Protein AF-A0A534VPJ6-F1 (afdb_monomer)

Secondary structure (DSSP, 8-state):
-HHHHHHHHHHHHHH--PPPPPPPBPB-SSSS--B-B-TTSPBSBS---HHHHS-SEEEES---SSTTGGGS-EEEEPPHHHHHHH-SSHHHHHHHHHHHHHHHHHTTSS-HHHHHHHHHHHHHS-TT-

Nearest PDB structures (foldseek):
  2olu-assembly1_A  TM=7.672E-01  e=5.808E+00  Staphylococcus aureus
  3udf-assembly1_A  TM=7.207E-01  e=8.367E+00  Acinetobacter baumannii
  6eri-assembly1_Az  TM=2.631E-01  e=4.839E+00  Spinacia oleracea

Mean predicted aligned error: 3.48 Å

Solvent-accessible surface area (backbone atoms only — not comparable to full-atom values): 7311 Å² total; per-residue (Å²): 84,68,67,24,52,51,54,33,48,54,47,20,76,77,66,72,53,74,61,76,84,64,55,63,64,40,59,46,91,56,87,79,73,42,76,38,53,47,101,65,55,33,67,36,56,34,82,64,46,34,62,70,74,52,54,68,43,24,52,43,72,62,56,77,79,57,78,75,48,41,76,64,35,39,78,47,71,57,54,70,68,57,45,40,72,76,18,84,28,34,68,56,39,36,54,51,36,48,52,37,38,54,49,28,38,75,62,56,49,30,42,72,70,58,42,52,53,55,49,51,50,52,68,69,51,74,62,36,108

pLDDT: mean 95.03, std 4.09, range [83.69, 98.75]

Radius of gyration: 16.6 Å; Cα contacts (8 Å, |Δi|>4): 170; chains: 1; bounding box: 40×40×44 Å

Structure (mmCIF, N/CA/C/O backbone):
data_AF-A0A534VPJ6-F1
#
_entry.id   AF-A0A534VPJ6-F1
#
loop_
_atom_site.group_PDB
_atom_site.id
_atom_site.type_symbol
_atom_site.label_atom_id
_atom_site.label_alt_id
_atom_site.label_comp_id
_atom_site.label_asym_id
_atom_site.label_entity_id
_atom_site.label_seq_id
_atom_site.pdbx_PDB_ins_code
_atom_site.Cartn_x
_atom_site.Cartn_y
_atom_site.Cartn_z
_atom_site.occupancy
_atom_site.B_iso_or_equiv
_atom_site.auth_seq_id
_atom_site.auth_comp_id
_atom_site.auth_asym_id
_atom_site.auth_atom_id
_atom_site.pdbx_PDB_model_num
ATOM 1 N N . MET A 1 1 ? -7.788 2.178 3.283 1.00 89.25 1 MET A N 1
ATOM 2 C CA . MET A 1 1 ? -6.960 2.561 4.451 1.00 89.25 1 MET A CA 1
ATOM 3 C C . MET A 1 1 ? -7.627 3.662 5.263 1.00 89.25 1 MET A C 1
ATOM 5 O O . MET A 1 1 ? -7.923 3.421 6.422 1.00 89.25 1 MET A O 1
ATOM 9 N N . LEU A 1 2 ? -7.946 4.821 4.670 1.00 94.31 2 LEU A N 1
ATOM 10 C CA . LEU A 1 2 ? -8.603 5.928 5.383 1.00 94.31 2 LEU A CA 1
ATOM 11 C C . LEU A 1 2 ? -9.944 5.531 6.035 1.00 94.31 2 LEU A C 1
ATOM 13 O O . LEU A 1 2 ? -10.146 5.799 7.213 1.00 94.31 2 LEU A O 1
ATOM 17 N N . ASN A 1 3 ? -10.802 4.789 5.323 1.00 97.00 3 ASN A N 1
ATOM 18 C CA . ASN A 1 3 ? -12.055 4.263 5.886 1.00 97.00 3 ASN A CA 1
ATOM 19 C C . ASN A 1 3 ? -11.827 3.413 7.148 1.00 97.00 3 ASN A C 1
ATOM 21 O O . ASN A 1 3 ? -12.563 3.540 8.121 1.00 97.00 3 ASN A O 1
ATOM 25 N N . ALA A 1 4 ? -10.785 2.572 7.158 1.00 97.06 4 ALA A N 1
ATOM 26 C CA . ALA A 1 4 ? -10.434 1.767 8.327 1.00 97.06 4 ALA A CA 1
ATOM 27 C C . ALA A 1 4 ? -9.952 2.637 9.495 1.00 97.06 4 ALA A C 1
ATOM 29 O O . ALA A 1 4 ? -10.309 2.364 10.637 1.00 97.06 4 ALA A O 1
ATOM 30 N N . ALA A 1 5 ? -9.193 3.702 9.215 1.00 96.31 5 ALA A N 1
ATOM 31 C CA . ALA A 1 5 ? -8.757 4.654 10.231 1.00 96.31 5 ALA A CA 1
ATOM 32 C C . ALA A 1 5 ? -9.948 5.391 10.864 1.00 96.31 5 ALA A C 1
ATOM 34 O O . ALA A 1 5 ? -10.036 5.447 12.087 1.00 96.31 5 ALA A O 1
ATOM 35 N N . PHE A 1 6 ? -10.898 5.878 10.058 1.00 97.81 6 PHE A N 1
ATOM 36 C CA . PHE A 1 6 ? -12.113 6.516 10.573 1.00 97.81 6 PHE A CA 1
ATOM 37 C C . PHE A 1 6 ? -12.990 5.550 11.369 1.00 97.81 6 PHE A C 1
ATOM 39 O O . PHE A 1 6 ? -13.421 5.890 12.467 1.00 97.81 6 PHE A O 1
ATOM 46 N N . ALA A 1 7 ? -13.196 4.327 10.875 1.00 97.75 7 ALA A N 1
ATOM 47 C CA . ALA A 1 7 ? -13.941 3.307 11.610 1.00 97.75 7 ALA A CA 1
ATOM 48 C C . ALA A 1 7 ? -13.274 2.962 12.954 1.00 97.75 7 ALA A C 1
ATOM 50 O O . ALA A 1 7 ? -13.950 2.761 13.963 1.00 97.75 7 ALA A O 1
ATOM 51 N N . ALA A 1 8 ? -11.940 2.908 12.987 1.00 97.00 8 ALA A N 1
ATOM 52 C CA . ALA A 1 8 ? -11.201 2.643 14.212 1.00 97.00 8 ALA A CA 1
ATOM 53 C C . ALA A 1 8 ? -11.239 3.834 15.185 1.00 97.00 8 ALA A C 1
ATOM 55 O O . ALA A 1 8 ? -11.341 3.614 16.391 1.00 97.00 8 ALA A O 1
ATOM 56 N N . LEU A 1 9 ? -11.210 5.070 14.675 1.00 97.75 9 LEU A N 1
ATOM 57 C CA . LEU A 1 9 ? -11.373 6.289 15.468 1.00 97.75 9 LEU A CA 1
ATOM 58 C C . LEU A 1 9 ? -12.769 6.371 16.099 1.00 97.75 9 LEU A C 1
ATOM 60 O O . LEU A 1 9 ? -12.861 6.578 17.305 1.00 97.75 9 LEU A O 1
ATOM 64 N N . ASP A 1 10 ? -13.837 6.147 15.325 1.00 98.25 10 ASP A N 1
ATOM 65 C CA . ASP A 1 10 ? -15.217 6.127 15.839 1.00 98.25 10 ASP A CA 1
ATOM 66 C C . ASP A 1 10 ? -15.379 5.072 16.944 1.00 98.25 10 ASP A C 1
ATOM 68 O O . ASP A 1 10 ? -15.835 5.372 18.050 1.00 98.25 10 ASP A O 1
ATOM 72 N N . ARG A 1 11 ? -14.894 3.847 16.701 1.00 97.94 11 ARG A N 1
ATOM 73 C CA . ARG A 1 11 ? -14.896 2.787 17.715 1.00 97.94 11 ARG A CA 1
ATOM 74 C C . ARG A 1 11 ? -14.116 3.190 18.963 1.00 97.94 11 ARG A C 1
ATOM 76 O O . ARG A 1 11 ? -14.559 2.884 20.072 1.00 97.94 11 ARG A O 1
ATOM 83 N N . TRP A 1 12 ? -12.954 3.819 18.804 1.00 98.25 12 TRP A N 1
ATOM 84 C CA . TRP A 1 12 ? -12.138 4.241 19.936 1.00 98.25 12 TRP A CA 1
ATOM 85 C C . TRP A 1 12 ? -12.859 5.302 20.769 1.00 98.25 12 TRP A C 1
ATOM 87 O O . TRP A 1 12 ? -12.975 5.123 21.979 1.00 98.25 12 TRP A O 1
ATOM 97 N N . ALA A 1 13 ? -13.431 6.321 20.129 1.00 98.44 13 ALA A N 1
ATOM 98 C CA . ALA A 1 13 ? -14.188 7.374 20.799 1.00 98.44 13 ALA A CA 1
ATOM 99 C C . ALA A 1 13 ? -15.396 6.828 21.581 1.00 98.44 13 ALA A C 1
ATOM 101 O O . ALA A 1 13 ? -15.657 7.266 22.696 1.00 98.44 13 ALA A O 1
ATOM 102 N N . ARG A 1 14 ? -16.109 5.836 21.031 1.00 98.56 14 ARG A N 1
ATOM 103 C CA . ARG A 1 14 ? -17.303 5.253 21.672 1.00 98.56 14 ARG A CA 1
ATOM 104 C C . ARG A 1 14 ? -17.000 4.250 22.777 1.00 98.56 14 ARG A C 1
ATOM 106 O O . ARG A 1 14 ? -17.802 4.088 23.687 1.00 98.56 14 ARG A O 1
ATOM 113 N N . THR A 1 15 ? -15.908 3.498 22.647 1.00 98.38 15 THR A N 1
ATOM 114 C CA . THR A 1 15 ? -15.680 2.296 23.474 1.00 98.38 15 THR A CA 1
ATOM 115 C C . THR A 1 15 ? -14.396 2.336 24.292 1.00 98.38 15 THR A C 1
ATOM 117 O O . THR A 1 15 ? -14.127 1.397 25.035 1.00 98.38 15 THR A O 1
ATOM 120 N N . GLY A 1 16 ? -13.549 3.349 24.105 1.00 97.81 16 GLY A N 1
ATOM 121 C CA . GLY A 1 16 ? -12.221 3.430 24.717 1.00 97.81 16 GLY A CA 1
ATOM 122 C C . GLY A 1 16 ? -11.207 2.413 24.176 1.00 97.81 16 GLY A C 1
ATOM 123 O O . GLY A 1 16 ? -10.036 2.468 24.541 1.00 97.81 16 GLY A O 1
ATOM 124 N N . LYS A 1 17 ? -11.598 1.505 23.267 1.00 96.81 17 LYS A N 1
ATOM 125 C CA . LYS A 1 17 ? -10.705 0.472 22.720 1.00 96.81 17 LYS A CA 1
ATOM 126 C C . LYS A 1 17 ? -9.837 1.047 21.588 1.00 96.81 17 LYS A C 1
ATOM 128 O O . LYS A 1 17 ? -10.386 1.326 20.518 1.00 96.81 17 LYS A O 1
ATOM 133 N N . PRO A 1 18 ? -8.508 1.168 21.767 1.00 95.44 18 PRO A N 1
ATOM 134 C CA . PRO A 1 18 ? -7.638 1.833 20.801 1.00 95.44 18 PRO A CA 1
ATOM 135 C C . PRO A 1 18 ? -7.538 1.072 19.466 1.00 95.44 18 PRO A C 1
ATOM 137 O O . PRO A 1 18 ? -7.793 -0.140 19.419 1.00 95.44 18 PRO A O 1
ATOM 140 N N . PRO A 1 19 ? -7.160 1.766 18.375 1.00 95.06 19 PRO A N 1
ATOM 141 C CA . PRO A 1 19 ? -6.921 1.145 17.077 1.00 95.06 19 PRO A CA 1
ATOM 142 C C . PRO A 1 19 ? -5.672 0.239 17.086 1.00 95.06 19 PRO A C 1
ATOM 144 O O . PRO A 1 19 ? -4.797 0.391 17.947 1.00 95.06 19 PRO A O 1
ATOM 147 N N . PRO A 1 20 ? -5.536 -0.674 16.104 1.00 93.56 20 PRO A N 1
ATOM 148 C CA . PRO A 1 20 ? -4.299 -1.419 15.883 1.00 93.56 20 PRO A CA 1
ATOM 149 C C . PRO A 1 20 ? -3.093 -0.489 15.692 1.00 93.56 20 PRO A C 1
ATOM 151 O O . PRO A 1 20 ? -3.185 0.543 15.025 1.00 93.56 20 PRO A O 1
ATOM 154 N N . ARG A 1 21 ? -1.938 -0.875 16.245 1.00 93.69 21 ARG A N 1
ATOM 155 C CA . ARG A 1 21 ? -0.677 -0.139 16.075 1.00 93.69 21 ARG A CA 1
ATOM 156 C C . ARG A 1 21 ? 0.070 -0.649 14.848 1.00 93.69 21 ARG A C 1
ATOM 158 O O . ARG A 1 21 ? 0.308 -1.847 14.722 1.00 93.69 21 ARG A O 1
ATOM 165 N N . ALA A 1 22 ? 0.471 0.263 13.968 1.00 91.56 22 ALA A N 1
ATOM 166 C CA . ALA A 1 22 ? 1.363 -0.048 12.857 1.00 91.56 22 ALA A CA 1
ATOM 167 C C . ALA A 1 22 ? 2.834 0.127 13.275 1.00 91.56 22 ALA A C 1
ATOM 169 O O . ALA A 1 22 ? 3.134 1.020 14.077 1.00 91.56 22 ALA A O 1
ATOM 170 N N . PRO A 1 23 ? 3.771 -0.659 12.714 1.00 92.88 23 PRO A N 1
ATOM 171 C CA . PRO A 1 23 ? 5.190 -0.335 12.787 1.00 92.88 23 PRO A CA 1
ATOM 172 C C . PRO A 1 23 ? 5.453 1.070 12.231 1.00 92.88 23 PRO A C 1
ATOM 174 O O . PRO A 1 23 ? 4.781 1.513 11.300 1.00 92.88 23 PRO A O 1
ATOM 177 N N . ARG A 1 24 ? 6.459 1.770 12.762 1.00 94.88 24 ARG A N 1
ATOM 178 C CA . ARG A 1 24 ? 6.902 3.047 12.179 1.00 94.88 24 ARG A CA 1
ATOM 179 C C . ARG A 1 24 ? 7.577 2.813 10.825 1.00 94.88 24 ARG A C 1
ATOM 181 O O . ARG A 1 24 ? 8.042 1.707 10.540 1.00 94.88 24 ARG A O 1
ATOM 188 N N . LEU A 1 25 ? 7.628 3.855 9.997 1.00 94.81 25 LEU A N 1
ATOM 189 C CA . LEU A 1 25 ? 8.515 3.867 8.834 1.00 94.81 25 LEU A CA 1
ATOM 190 C C . LEU A 1 25 ? 9.964 3.757 9.313 1.00 94.81 25 LEU A C 1
ATOM 192 O O . LEU A 1 25 ? 10.331 4.364 10.322 1.00 94.81 25 LEU A O 1
ATOM 196 N N . ARG A 1 26 ? 10.775 2.973 8.603 1.00 95.31 26 ARG A N 1
ATOM 197 C CA . ARG A 1 26 ? 12.214 2.906 8.865 1.00 95.31 26 ARG A CA 1
ATOM 198 C C . ARG A 1 26 ? 12.882 4.160 8.316 1.00 95.31 26 ARG A C 1
ATOM 200 O O . ARG A 1 26 ? 12.581 4.589 7.204 1.00 95.31 26 ARG A O 1
ATOM 207 N N . VAL A 1 27 ? 13.778 4.729 9.109 1.00 94.50 27 VAL A N 1
ATOM 208 C CA . VAL A 1 27 ? 14.510 5.953 8.787 1.00 94.50 27 VAL A CA 1
ATOM 209 C C . VAL A 1 27 ? 15.990 5.667 8.992 1.00 94.50 27 VAL A C 1
ATOM 211 O O . VAL A 1 27 ? 16.349 5.039 9.991 1.00 94.50 27 VAL A O 1
ATOM 214 N N . ALA A 1 28 ? 16.828 6.101 8.050 1.00 91.50 28 ALA A N 1
ATOM 215 C CA . ALA A 1 28 ? 18.276 6.022 8.187 1.00 91.50 28 ALA A CA 1
ATOM 216 C C . ALA A 1 28 ? 18.735 6.754 9.461 1.00 91.50 28 ALA A C 1
ATOM 218 O O . ALA A 1 28 ? 18.162 7.779 9.846 1.00 91.50 28 ALA A O 1
ATOM 219 N N . ALA A 1 29 ? 19.735 6.191 10.141 1.00 85.94 29 ALA A N 1
ATOM 220 C CA . ALA A 1 29 ? 20.233 6.744 11.397 1.00 85.94 29 ALA A CA 1
ATOM 221 C C . ALA A 1 29 ? 20.963 8.078 11.178 1.00 85.94 29 ALA A C 1
ATOM 223 O O . ALA A 1 29 ? 20.794 9.002 11.979 1.00 85.94 29 ALA A O 1
ATOM 224 N N . ASP A 1 30 ? 21.702 8.179 10.073 1.00 86.81 30 ASP A N 1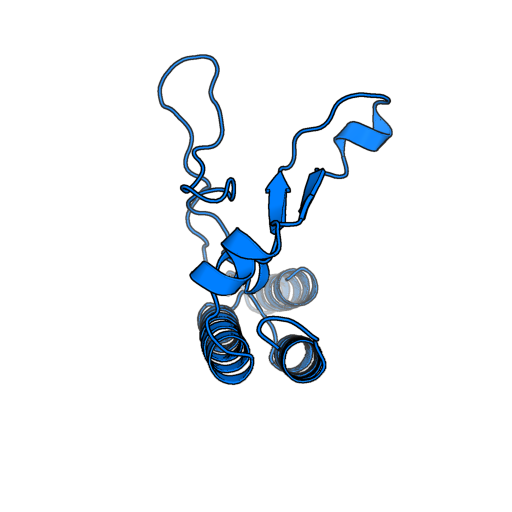
ATOM 225 C CA . ASP A 1 30 ? 22.587 9.301 9.785 1.00 86.81 30 ASP A CA 1
ATOM 226 C C . ASP A 1 30 ? 21.857 10.486 9.129 1.00 86.81 30 ASP A C 1
ATOM 228 O O . ASP A 1 30 ? 20.892 10.297 8.379 1.00 86.81 30 ASP A O 1
ATOM 232 N N . PRO A 1 31 ? 22.296 11.729 9.391 1.00 86.81 31 PRO A N 1
ATOM 233 C CA . PRO A 1 31 ? 21.829 12.901 8.661 1.00 86.81 31 PRO A CA 1
ATOM 234 C C . PRO A 1 31 ? 22.279 12.899 7.180 1.00 86.81 31 PRO A C 1
ATOM 236 O O . PRO A 1 31 ? 23.431 12.573 6.905 1.00 86.81 31 PRO A O 1
ATOM 239 N N . PRO A 1 32 ? 21.427 13.342 6.231 1.00 86.19 32 PRO A N 1
ATOM 240 C CA . PRO A 1 32 ? 20.022 13.679 6.426 1.00 86.19 32 PRO A CA 1
ATOM 241 C C . PRO A 1 32 ? 19.174 12.415 6.637 1.00 86.19 32 PRO A C 1
ATOM 243 O O . PRO A 1 32 ? 19.279 11.436 5.900 1.00 86.19 32 PRO A O 1
ATOM 246 N N . ARG A 1 33 ? 18.276 12.465 7.629 1.00 88.62 33 ARG A N 1
ATOM 247 C CA . ARG A 1 33 ? 17.362 11.359 7.939 1.00 88.62 33 ARG A CA 1
ATOM 248 C C . ARG A 1 33 ? 16.417 11.122 6.760 1.00 88.62 33 ARG A C 1
ATOM 250 O O . ARG A 1 33 ? 15.518 11.923 6.517 1.00 88.62 33 ARG A O 1
ATOM 257 N N . THR A 1 34 ? 16.596 10.008 6.062 1.00 91.31 34 THR A N 1
ATOM 258 C CA . THR A 1 34 ? 15.787 9.616 4.898 1.00 91.31 34 THR A CA 1
ATOM 259 C C . THR A 1 34 ? 14.993 8.343 5.178 1.00 91.31 34 THR A C 1
ATOM 261 O O . THR A 1 34 ? 15.389 7.507 5.993 1.00 91.31 34 THR A O 1
ATOM 264 N N . ILE A 1 35 ? 13.841 8.187 4.519 1.00 93.69 35 ILE A N 1
ATOM 265 C CA . ILE A 1 35 ? 13.035 6.964 4.617 1.00 93.69 35 ILE A CA 1
ATOM 266 C C . ILE A 1 35 ? 13.797 5.820 3.944 1.00 93.69 35 ILE A C 1
ATOM 268 O O . ILE A 1 35 ? 14.145 5.905 2.768 1.00 93.69 35 ILE A O 1
ATOM 272 N N . THR A 1 36 ? 14.007 4.720 4.665 1.00 95.31 36 THR A N 1
ATOM 273 C CA . THR A 1 36 ? 14.613 3.517 4.087 1.00 95.31 36 THR A CA 1
ATOM 274 C C . THR A 1 36 ? 13.613 2.815 3.171 1.00 95.31 36 THR A C 1
ATOM 276 O O . THR A 1 36 ? 12.458 2.584 3.551 1.00 95.31 36 THR A O 1
ATOM 279 N N . ARG A 1 37 ? 14.061 2.442 1.971 1.00 95.44 3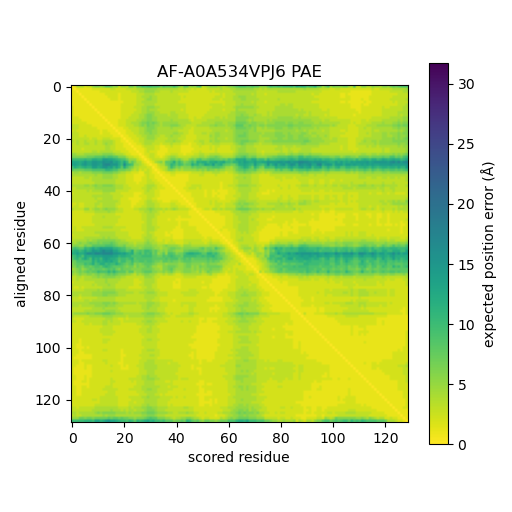7 ARG A N 1
ATOM 280 C CA . ARG A 1 37 ? 13.236 1.836 0.919 1.00 95.44 37 ARG A CA 1
ATOM 281 C C . ARG A 1 37 ? 13.694 0.413 0.606 1.00 95.44 37 ARG A C 1
ATOM 283 O O . ARG A 1 37 ? 14.847 0.059 0.837 1.00 95.44 37 ARG A O 1
ATOM 290 N N . ASP A 1 38 ? 12.771 -0.407 0.121 1.00 95.31 38 ASP A N 1
ATOM 291 C CA . ASP A 1 38 ? 13.080 -1.712 -0.454 1.00 95.31 38 ASP A CA 1
ATOM 292 C C . ASP A 1 38 ? 13.717 -1.573 -1.848 1.00 95.31 38 ASP A C 1
ATOM 294 O O . ASP A 1 38 ? 13.802 -0.482 -2.417 1.00 95.31 38 ASP A O 1
ATOM 298 N N . ALA A 1 39 ? 14.139 -2.701 -2.426 1.00 95.50 39 ALA A N 1
ATOM 299 C CA . ALA A 1 39 ? 14.745 -2.759 -3.759 1.00 95.50 39 ALA A CA 1
ATOM 300 C C . ALA A 1 39 ? 13.819 -2.267 -4.893 1.00 95.50 39 ALA A C 1
ATOM 302 O O . ALA A 1 39 ? 14.244 -2.173 -6.041 1.00 95.50 39 ALA A O 1
ATOM 303 N N . ARG A 1 40 ? 12.543 -1.992 -4.598 1.00 95.38 40 ARG A N 1
ATOM 304 C CA . ARG A 1 40 ? 11.529 -1.506 -5.539 1.00 95.38 40 ARG A CA 1
ATOM 305 C C . ARG A 1 40 ? 11.111 -0.064 -5.245 1.00 95.38 40 ARG A C 1
ATOM 307 O O . ARG A 1 40 ? 10.124 0.408 -5.800 1.00 95.38 40 ARG A O 1
ATOM 314 N N . GLY A 1 41 ? 11.856 0.637 -4.388 1.00 95.56 41 GLY A N 1
ATOM 315 C CA . GLY A 1 41 ? 11.663 2.055 -4.087 1.00 95.56 41 GLY A CA 1
ATOM 316 C C . GLY A 1 41 ? 10.524 2.348 -3.108 1.00 95.56 41 GLY A C 1
ATOM 317 O O . GLY A 1 41 ? 10.248 3.516 -2.826 1.00 95.56 41 GLY A O 1
ATOM 318 N N . ASN A 1 42 ? 9.878 1.325 -2.545 1.00 97.12 42 ASN A N 1
ATOM 319 C CA . ASN A 1 42 ? 8.789 1.501 -1.591 1.00 97.12 42 ASN A CA 1
ATOM 320 C C . ASN A 1 42 ? 9.310 1.515 -0.152 1.00 97.12 42 ASN A C 1
ATOM 322 O O . ASN A 1 42 ? 10.260 0.819 0.194 1.00 97.12 42 ASN A O 1
ATOM 326 N N . ALA A 1 43 ? 8.694 2.325 0.707 1.00 95.38 43 ALA A N 1
ATOM 327 C CA . ALA A 1 43 ? 9.149 2.483 2.084 1.00 95.38 43 ALA A CA 1
ATOM 328 C C . ALA A 1 43 ? 9.052 1.175 2.898 1.00 95.38 43 ALA A C 1
ATOM 330 O O . ALA A 1 43 ? 8.094 0.400 2.776 1.00 95.38 43 ALA A O 1
ATOM 331 N N . LEU A 1 44 ? 10.036 0.962 3.776 1.00 95.12 44 LEU A N 1
ATOM 332 C CA . LEU A 1 44 ? 10.036 -0.123 4.754 1.00 95.12 44 LEU A CA 1
ATOM 333 C C . LEU A 1 44 ? 9.306 0.286 6.040 1.00 95.12 44 LEU A C 1
ATOM 335 O O . LEU A 1 44 ? 9.451 1.404 6.536 1.00 95.12 44 LEU A O 1
ATOM 339 N N . GLY A 1 45 ? 8.582 -0.664 6.634 1.00 94.50 45 GLY A N 1
ATOM 340 C CA . GLY A 1 45 ? 7.746 -0.420 7.812 1.00 94.50 45 GLY A CA 1
ATOM 341 C C . GLY A 1 45 ? 6.420 0.255 7.452 1.00 94.50 45 GLY A C 1
ATOM 342 O O . GLY A 1 45 ? 5.936 0.124 6.328 1.00 94.50 45 GLY A O 1
ATOM 343 N N . GLY A 1 46 ? 5.821 0.961 8.411 1.00 94.00 46 GLY A N 1
ATOM 344 C CA . GLY A 1 46 ? 4.533 1.627 8.210 1.00 94.00 46 GLY A CA 1
ATOM 345 C C . GLY A 1 46 ? 3.353 0.667 8.019 1.00 94.00 46 GLY A C 1
ATOM 346 O O . GLY A 1 46 ? 3.435 -0.541 8.260 1.00 94.00 46 GLY A O 1
ATOM 347 N N . ILE A 1 47 ? 2.232 1.229 7.561 1.00 94.00 47 ILE A N 1
ATOM 348 C CA . ILE A 1 47 ? 1.079 0.453 7.095 1.00 94.00 47 ILE A CA 1
ATOM 349 C C . ILE A 1 47 ? 1.371 -0.017 5.671 1.00 94.00 47 ILE A C 1
ATOM 351 O O . ILE A 1 47 ? 1.405 0.775 4.731 1.00 94.00 47 ILE A O 1
ATOM 355 N N . ARG A 1 48 ? 1.553 -1.326 5.514 1.00 90.69 48 ARG A N 1
ATOM 356 C CA . ARG A 1 48 ? 1.819 -1.966 4.226 1.00 90.69 48 ARG A CA 1
ATOM 357 C C . ARG A 1 48 ? 0.498 -2.301 3.528 1.00 90.69 48 ARG A C 1
ATOM 359 O O . ARG A 1 48 ? -0.209 -3.228 3.921 1.00 90.69 48 ARG A O 1
ATOM 366 N N . SER A 1 49 ? 0.116 -1.496 2.535 1.00 94.69 49 SER A N 1
ATOM 367 C CA . SER A 1 49 ? -1.070 -1.760 1.711 1.00 94.69 49 SER A CA 1
ATOM 368 C C . SER A 1 49 ? -0.798 -2.824 0.645 1.00 94.69 49 SER A C 1
ATOM 370 O O . SER A 1 49 ? 0.363 -3.069 0.318 1.00 94.69 49 SER A O 1
ATOM 372 N N . PRO A 1 50 ? -1.839 -3.425 0.034 1.00 97.31 50 PRO A N 1
ATOM 373 C CA . PRO A 1 50 ? -1.653 -4.351 -1.083 1.00 97.31 50 PRO A CA 1
ATOM 374 C C . PRO A 1 50 ? -0.881 -3.739 -2.257 1.00 97.31 50 PRO A C 1
ATOM 376 O O . PRO A 1 50 ? -0.120 -4.441 -2.908 1.00 97.31 50 PRO A O 1
ATOM 379 N N . GLN A 1 51 ? -1.021 -2.432 -2.494 1.00 96.62 51 GLN A N 1
ATOM 380 C CA . GLN A 1 51 ? -0.263 -1.702 -3.513 1.00 96.62 51 GLN A CA 1
ATOM 381 C C . GLN A 1 51 ? 1.232 -1.614 -3.188 1.00 96.62 51 GLN A C 1
ATOM 383 O O . GLN A 1 51 ? 2.039 -1.544 -4.103 1.00 96.62 51 GLN A O 1
ATOM 388 N N . VAL A 1 52 ? 1.608 -1.610 -1.909 1.00 96.50 52 VAL A N 1
ATOM 389 C CA . VAL A 1 52 ? 3.010 -1.520 -1.478 1.00 96.50 52 VAL A CA 1
ATOM 390 C C . VAL A 1 52 ? 3.620 -2.925 -1.324 1.00 96.50 52 VAL A C 1
ATOM 392 O O . VAL A 1 52 ? 4.781 -3.132 -1.666 1.00 96.50 52 VAL A O 1
ATOM 395 N N . ASP A 1 53 ? 2.847 -3.912 -0.854 1.00 96.69 53 ASP A N 1
ATOM 396 C CA . ASP A 1 53 ? 3.272 -5.320 -0.727 1.00 96.69 53 ASP A CA 1
ATOM 397 C C . ASP A 1 53 ? 3.307 -6.085 -2.052 1.00 96.69 53 ASP A C 1
ATOM 399 O O . ASP A 1 53 ? 4.081 -7.031 -2.195 1.00 96.69 53 ASP A O 1
ATOM 403 N N . VAL A 1 54 ? 2.479 -5.686 -3.017 1.00 98.06 54 VAL A N 1
ATOM 404 C CA . VAL A 1 54 ? 2.412 -6.275 -4.361 1.00 98.06 54 VAL A CA 1
ATOM 405 C C . VAL A 1 54 ? 2.482 -5.136 -5.385 1.00 98.06 54 VAL A C 1
ATOM 407 O O . VAL A 1 54 ? 1.493 -4.831 -6.060 1.00 98.06 54 VAL A O 1
ATOM 410 N N . PRO A 1 55 ? 3.636 -4.444 -5.459 1.00 97.75 55 PRO A N 1
ATOM 411 C CA . PRO A 1 55 ? 3.762 -3.204 -6.203 1.00 97.75 55 PRO A CA 1
ATOM 412 C C . PRO A 1 55 ? 3.822 -3.425 -7.710 1.00 97.75 55 PRO A C 1
ATOM 414 O O . PRO A 1 55 ? 4.451 -4.363 -8.199 1.00 97.75 55 PRO A O 1
ATOM 417 N N . ILE A 1 56 ? 3.195 -2.503 -8.434 1.00 98.19 56 ILE A N 1
ATOM 418 C CA . ILE A 1 56 ? 3.376 -2.290 -9.881 1.00 98.19 56 ILE A CA 1
ATOM 419 C C . ILE A 1 56 ? 4.038 -0.933 -10.173 1.00 98.19 56 ILE A C 1
ATOM 421 O O . ILE A 1 56 ? 4.196 -0.539 -11.325 1.00 98.19 56 ILE A O 1
ATOM 425 N N . ALA A 1 57 ? 4.371 -0.205 -9.109 1.00 98.06 57 ALA A N 1
ATOM 426 C CA . ALA A 1 57 ? 4.970 1.113 -9.119 1.00 98.06 57 ALA A CA 1
ATOM 427 C C . ALA A 1 57 ? 5.734 1.343 -7.806 1.00 98.06 57 ALA A C 1
ATOM 429 O O . ALA A 1 57 ? 5.445 0.708 -6.781 1.00 98.06 57 ALA A O 1
ATOM 430 N N . ALA A 1 58 ? 6.678 2.276 -7.835 1.00 97.44 58 ALA A N 1
ATOM 431 C CA . ALA A 1 58 ? 7.260 2.868 -6.640 1.00 97.44 58 ALA A CA 1
ATOM 432 C C . ALA A 1 58 ? 6.419 4.073 -6.206 1.00 97.44 58 ALA A C 1
ATOM 434 O O . ALA A 1 58 ? 6.068 4.916 -7.035 1.00 97.44 58 ALA A O 1
ATOM 435 N N . PHE A 1 59 ? 6.136 4.165 -4.907 1.00 94.94 59 PHE A N 1
ATOM 436 C CA . PHE A 1 59 ? 5.428 5.288 -4.303 1.00 94.94 59 PHE A CA 1
ATOM 437 C C . PHE A 1 59 ? 6.355 6.047 -3.352 1.00 94.94 59 PHE A C 1
ATOM 439 O O . PHE A 1 59 ? 6.949 5.475 -2.429 1.00 94.94 59 PHE A O 1
ATOM 446 N N . THR A 1 60 ? 6.460 7.360 -3.536 1.00 92.62 60 THR A N 1
ATOM 447 C CA . THR A 1 60 ? 7.201 8.231 -2.614 1.00 92.62 60 THR A CA 1
ATOM 448 C C . THR A 1 60 ? 6.314 9.366 -2.120 1.00 92.62 60 THR A C 1
ATOM 450 O O . THR A 1 60 ? 5.325 9.693 -2.761 1.00 92.62 60 THR A O 1
ATOM 453 N N . GLY A 1 61 ? 6.649 9.949 -0.967 1.00 88.81 61 GLY A N 1
ATOM 454 C CA . GLY A 1 61 ? 6.058 11.208 -0.498 1.00 88.81 61 GLY A CA 1
ATOM 455 C C . GLY A 1 61 ? 6.854 12.433 -0.957 1.00 88.81 61 GLY A C 1
ATOM 456 O O . GLY A 1 61 ? 6.612 13.531 -0.474 1.00 88.81 61 GLY A O 1
ATOM 457 N N . GLU A 1 62 ? 7.840 12.243 -1.832 1.00 85.25 62 GLU A N 1
ATOM 458 C CA . GLU A 1 62 ? 8.836 13.244 -2.198 1.00 85.25 62 GLU A CA 1
ATOM 459 C C . GLU A 1 62 ? 8.570 13.709 -3.624 1.00 85.25 62 GLU A C 1
ATOM 461 O O . GLU A 1 62 ? 8.441 12.891 -4.529 1.00 85.25 62 GLU A O 1
ATOM 466 N N . GLN A 1 63 ? 8.505 15.020 -3.838 1.00 84.75 63 GLN A N 1
ATOM 467 C CA . GLN A 1 63 ? 8.448 15.588 -5.182 1.00 84.75 63 GLN A CA 1
ATOM 468 C C . GLN A 1 63 ? 8.917 17.036 -5.202 1.00 84.75 63 GLN A C 1
ATOM 470 O O . GLN A 1 63 ? 8.887 17.747 -4.193 1.00 84.75 63 GLN A O 1
ATOM 475 N N . ASN A 1 64 ? 9.311 17.464 -6.394 1.00 83.88 64 ASN A N 1
ATOM 476 C CA . ASN A 1 64 ? 9.740 18.823 -6.677 1.00 83.88 64 ASN A CA 1
ATOM 477 C C . ASN A 1 64 ? 8.565 19.665 -7.202 1.00 83.88 64 ASN A C 1
ATOM 479 O O . ASN A 1 64 ? 7.501 19.142 -7.526 1.00 83.88 64 ASN A O 1
ATOM 483 N N 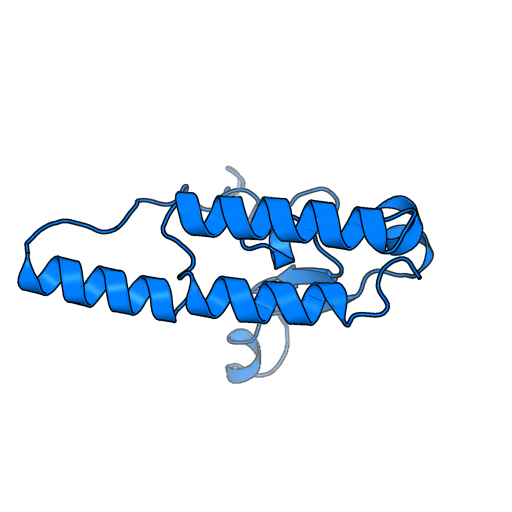. GLY A 1 65 ? 8.766 20.980 -7.298 1.00 85.62 65 GLY A N 1
ATOM 484 C CA . GLY A 1 65 ? 7.768 21.918 -7.819 1.00 85.62 65 GLY A CA 1
ATOM 485 C C . GLY A 1 65 ? 7.035 22.709 -6.734 1.00 85.62 65 GLY A C 1
ATOM 486 O O . GLY A 1 65 ? 7.562 22.925 -5.636 1.00 85.62 65 GLY A O 1
ATOM 487 N N . ALA A 1 66 ? 5.832 23.182 -7.078 1.00 88.62 66 ALA A N 1
ATOM 488 C CA . ALA A 1 66 ? 5.022 24.064 -6.240 1.00 88.62 66 ALA A CA 1
ATOM 489 C C . ALA A 1 66 ? 4.678 23.429 -4.882 1.00 88.62 66 ALA A C 1
ATOM 491 O O . ALA A 1 66 ? 4.596 22.208 -4.752 1.00 88.62 66 ALA A O 1
ATOM 492 N N . ILE A 1 67 ? 4.423 24.260 -3.866 1.00 86.31 67 ILE A N 1
ATOM 493 C CA . ILE A 1 67 ? 4.172 23.795 -2.491 1.00 86.31 67 ILE A CA 1
ATOM 494 C C . ILE A 1 67 ? 3.017 22.790 -2.401 1.00 86.31 67 ILE A C 1
ATOM 496 O O . ILE A 1 67 ? 3.111 21.817 -1.661 1.00 86.31 67 ILE A O 1
ATOM 500 N N . ILE A 1 68 ? 1.971 22.978 -3.211 1.00 87.06 68 ILE A N 1
ATOM 501 C CA . ILE A 1 68 ? 0.832 22.061 -3.264 1.00 87.06 68 ILE A CA 1
ATOM 502 C C . ILE A 1 68 ? 1.215 20.707 -3.865 1.00 87.06 68 ILE A C 1
ATOM 504 O O . ILE A 1 68 ? 0.725 19.681 -3.402 1.00 87.06 68 ILE A O 1
ATOM 508 N N . CYS A 1 69 ? 2.137 20.693 -4.838 1.00 83.75 69 CYS A N 1
ATOM 509 C CA . CYS A 1 69 ? 2.647 19.452 -5.406 1.00 83.75 69 CYS A CA 1
ATOM 510 C C . CYS A 1 69 ? 3.321 18.656 -4.300 1.00 83.75 69 CYS A C 1
ATOM 512 O O . CYS A 1 69 ? 2.987 17.504 -4.135 1.00 83.75 69 CYS A O 1
ATOM 514 N N . ARG A 1 70 ? 4.129 19.271 -3.426 1.00 84.25 70 ARG A N 1
ATOM 515 C CA . ARG A 1 70 ? 4.828 18.567 -2.327 1.00 84.25 70 ARG A CA 1
ATOM 516 C C . ARG A 1 70 ? 3.940 17.731 -1.391 1.00 84.25 70 ARG A C 1
ATOM 518 O O . ARG A 1 70 ? 4.472 16.879 -0.688 1.00 84.25 70 ARG A O 1
ATOM 525 N N . LEU A 1 71 ? 2.620 17.924 -1.395 1.00 87.00 71 LEU A N 1
ATOM 526 C CA . LEU A 1 71 ? 1.669 17.091 -0.652 1.00 87.00 71 LEU A CA 1
ATOM 527 C C . LEU A 1 71 ? 1.323 15.754 -1.347 1.00 87.00 71 LEU A C 1
ATOM 529 O O . LEU A 1 71 ? 0.751 14.874 -0.707 1.00 87.00 71 LEU A O 1
ATOM 533 N N . LEU A 1 72 ? 1.625 15.587 -2.640 1.00 83.69 72 LEU A N 1
ATOM 534 C CA . LEU A 1 72 ? 0.979 14.622 -3.542 1.00 83.69 72 LEU A CA 1
ATOM 535 C C . LEU A 1 72 ? 1.909 13.528 -4.092 1.00 83.69 72 LEU A C 1
ATOM 537 O O . LEU A 1 72 ? 1.816 13.181 -5.253 1.00 83.69 72 LEU A O 1
ATOM 541 N N . GLY A 1 73 ? 2.794 12.961 -3.265 1.00 90.12 73 GLY A N 1
ATOM 542 C CA . GLY A 1 73 ? 3.835 11.972 -3.635 1.00 90.12 73 GLY A CA 1
ATOM 543 C C . GLY A 1 73 ? 4.472 11.935 -5.055 1.00 90.12 73 GLY A C 1
ATOM 544 O O . GLY A 1 73 ? 4.372 12.828 -5.879 1.00 90.12 73 GLY A O 1
ATOM 545 N N . THR A 1 74 ? 5.138 10.833 -5.384 1.00 92.94 74 THR A N 1
ATOM 546 C CA . THR A 1 74 ? 5.318 10.413 -6.785 1.00 92.94 74 THR A CA 1
ATOM 547 C C . THR A 1 74 ? 4.850 8.982 -6.948 1.00 92.94 74 THR A C 1
ATOM 549 O O . THR A 1 74 ? 4.893 8.188 -6.005 1.00 92.94 74 THR A O 1
ATOM 552 N N . THR A 1 75 ? 4.388 8.662 -8.156 1.00 95.56 75 THR A N 1
ATOM 553 C CA . THR A 1 75 ? 4.100 7.294 -8.587 1.00 95.56 75 THR A CA 1
ATOM 554 C C . THR A 1 75 ? 4.910 7.015 -9.842 1.00 95.56 75 THR A C 1
ATOM 556 O O . THR A 1 75 ? 4.627 7.581 -10.895 1.00 95.56 75 THR A O 1
ATOM 559 N N . THR A 1 76 ? 5.898 6.134 -9.733 1.00 96.62 76 THR A N 1
ATOM 560 C CA . THR A 1 76 ? 6.729 5.7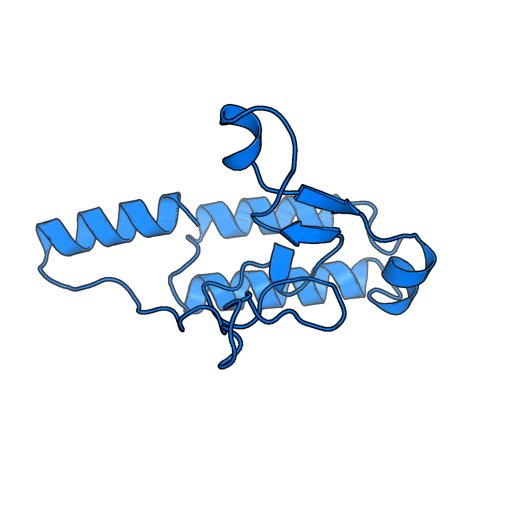18 -10.868 1.00 96.62 76 THR A CA 1
ATOM 561 C C . THR A 1 76 ? 6.373 4.287 -11.229 1.00 96.62 76 THR A C 1
ATOM 563 O O . THR A 1 76 ? 6.690 3.366 -10.473 1.00 96.62 76 THR A O 1
ATOM 566 N N . LEU A 1 77 ? 5.681 4.098 -12.355 1.00 97.75 77 LEU A N 1
ATOM 567 C CA . LEU A 1 77 ? 5.304 2.770 -12.842 1.00 97.75 77 LEU A CA 1
ATOM 568 C C . LEU A 1 77 ? 6.551 1.928 -13.131 1.00 97.75 77 LEU A C 1
ATOM 570 O O . LEU A 1 77 ? 7.556 2.444 -13.618 1.00 97.75 77 LEU A O 1
ATOM 574 N N . PHE A 1 78 ? 6.480 0.632 -12.840 1.00 97.94 78 PHE A N 1
ATOM 575 C CA . PHE A 1 78 ? 7.519 -0.302 -13.262 1.00 97.94 78 PHE A CA 1
ATOM 576 C C . PHE A 1 78 ? 7.415 -0.595 -14.755 1.00 97.94 78 PHE A C 1
ATOM 578 O O . PHE A 1 78 ? 6.322 -0.612 -15.324 1.00 97.94 78 PHE A O 1
ATOM 585 N N . ASP A 1 79 ? 8.561 -0.864 -15.374 1.00 96.25 79 ASP A N 1
ATOM 586 C CA . ASP A 1 79 ? 8.612 -1.322 -16.756 1.00 96.25 79 ASP A CA 1
ATOM 587 C C . ASP A 1 79 ? 8.086 -2.762 -16.907 1.00 96.25 79 ASP A C 1
ATOM 589 O O . ASP A 1 79 ? 7.902 -3.516 -15.941 1.00 96.25 79 ASP A O 1
ATOM 593 N N . ALA A 1 80 ? 7.833 -3.155 -18.156 1.00 94.69 80 ALA A N 1
ATOM 594 C CA . ALA A 1 80 ? 7.298 -4.474 -18.478 1.00 94.69 80 ALA A CA 1
ATOM 595 C C . ALA A 1 80 ? 8.234 -5.614 -18.037 1.00 94.69 80 ALA A C 1
ATOM 597 O O . ALA A 1 80 ? 7.759 -6.653 -17.574 1.00 94.69 80 ALA A O 1
ATOM 598 N N . ALA A 1 81 ? 9.554 -5.421 -18.131 1.00 95.56 81 ALA A N 1
ATOM 599 C CA . ALA A 1 81 ? 10.543 -6.419 -17.727 1.00 95.56 81 ALA A CA 1
ATOM 600 C C . ALA A 1 81 ? 10.488 -6.685 -16.213 1.00 95.56 81 ALA A C 1
ATOM 602 O O . ALA A 1 81 ? 10.423 -7.836 -15.773 1.00 95.56 81 ALA A O 1
ATOM 603 N N . THR A 1 82 ? 10.417 -5.625 -15.408 1.00 96.75 82 THR A N 1
ATOM 604 C CA . THR A 1 82 ? 10.260 -5.698 -13.953 1.00 96.75 82 THR A CA 1
ATOM 605 C C . THR A 1 82 ? 8.933 -6.345 -13.581 1.00 96.75 82 THR A C 1
ATOM 607 O O . THR A 1 82 ? 8.905 -7.229 -12.724 1.00 96.75 82 THR A O 1
ATOM 610 N N . LEU A 1 83 ? 7.831 -5.958 -14.231 1.00 97.25 83 LEU A N 1
ATOM 611 C CA . LEU A 1 83 ? 6.518 -6.551 -13.972 1.00 97.25 83 LEU A CA 1
ATOM 612 C C . LEU A 1 83 ? 6.474 -8.042 -14.324 1.00 97.25 83 LEU A C 1
ATOM 614 O O . LEU A 1 83 ? 5.930 -8.815 -13.540 1.00 97.25 83 LEU A O 1
ATOM 618 N N . THR A 1 84 ? 7.092 -8.456 -15.432 1.00 95.00 84 THR A N 1
ATOM 619 C CA . THR A 1 84 ? 7.183 -9.869 -15.845 1.00 95.00 84 THR A CA 1
ATOM 620 C C . THR A 1 84 ? 8.015 -10.682 -14.854 1.00 95.00 84 THR A C 1
ATOM 622 O O . THR A 1 84 ? 7.617 -11.772 -14.444 1.00 95.00 84 THR A O 1
ATOM 625 N N . SER A 1 85 ? 9.141 -10.123 -14.399 1.00 95.81 85 SER A N 1
ATOM 626 C CA . SER A 1 85 ? 9.992 -10.737 -13.373 1.00 95.81 85 SER A CA 1
ATOM 627 C C . SER A 1 85 ? 9.255 -10.902 -12.037 1.00 95.81 85 SER A C 1
ATOM 629 O O . SER A 1 85 ? 9.326 -11.953 -11.397 1.00 95.81 85 SER A O 1
ATOM 631 N N . LEU A 1 86 ? 8.507 -9.879 -11.610 1.00 96.50 86 LEU A N 1
ATOM 632 C CA . LEU A 1 86 ? 7.738 -9.917 -10.367 1.00 96.50 86 LEU A CA 1
ATOM 633 C C . LEU A 1 86 ? 6.525 -10.843 -10.472 1.00 96.50 86 LEU A C 1
ATOM 635 O O . LEU A 1 86 ? 6.232 -11.574 -9.521 1.00 96.50 86 LEU A O 1
ATOM 639 N N . TYR A 1 87 ? 5.820 -10.817 -11.600 1.00 97.69 87 TYR A N 1
ATOM 640 C CA . TYR A 1 87 ? 4.543 -11.487 -11.806 1.00 97.69 87 TYR A CA 1
ATOM 641 C C . TYR A 1 87 ? 4.556 -12.297 -13.110 1.00 97.69 87 TYR A C 1
ATOM 643 O O . TYR A 1 87 ? 4.012 -11.846 -14.115 1.00 97.69 87 TYR A O 1
ATOM 651 N N . PRO A 1 88 ? 5.078 -13.540 -13.084 1.00 95.81 88 PRO A N 1
ATOM 652 C CA . PRO A 1 88 ? 5.178 -14.383 -14.282 1.00 95.81 88 PRO A CA 1
ATOM 653 C C . PRO A 1 88 ? 3.833 -14.761 -14.919 1.00 95.81 88 PRO A C 1
ATOM 655 O O . PRO A 1 88 ? 3.796 -15.347 -15.992 1.00 95.81 88 PRO A O 1
ATOM 658 N N . SER A 1 89 ? 2.720 -14.518 -14.222 1.00 97.94 89 SER A N 1
ATOM 659 C CA . SER A 1 89 ? 1.373 -14.675 -14.767 1.00 97.94 89 SER A CA 1
ATOM 660 C C . SER A 1 89 ? 0.369 -13.813 -14.008 1.00 97.94 89 SER A C 1
ATOM 662 O O . SER A 1 89 ? 0.544 -13.510 -12.821 1.00 97.94 89 SER A O 1
ATOM 664 N N . HIS A 1 90 ? -0.751 -13.521 -14.661 1.00 98.25 90 HIS A N 1
ATOM 665 C CA . HIS A 1 90 ? -1.861 -12.779 -14.082 1.00 98.25 90 HIS A CA 1
ATOM 666 C C . HIS A 1 90 ? -2.421 -13.501 -12.854 1.00 98.25 90 HIS A C 1
ATOM 668 O O . HIS A 1 90 ? -2.666 -12.892 -11.813 1.00 98.25 90 HIS A O 1
ATOM 674 N N . ARG A 1 91 ? -2.513 -14.837 -12.915 1.00 98.44 91 ARG A N 1
ATOM 675 C CA . ARG A 1 91 ? -2.915 -15.667 -11.772 1.00 98.44 91 ARG A CA 1
ATOM 676 C C . ARG A 1 91 ? -1.973 -15.487 -10.579 1.00 98.44 91 ARG A C 1
ATOM 678 O O . ARG A 1 91 ? -2.444 -15.383 -9.447 1.00 98.44 91 ARG A O 1
ATOM 685 N N . ALA A 1 92 ? -0.659 -15.437 -10.817 1.00 98.25 92 ALA A N 1
ATOM 686 C CA . ALA A 1 92 ? 0.326 -15.225 -9.759 1.00 98.25 92 ALA A CA 1
ATOM 687 C C . ALA A 1 92 ? 0.194 -13.829 -9.131 1.00 98.25 92 ALA A C 1
ATOM 689 O O . ALA A 1 92 ? 0.231 -13.712 -7.904 1.00 98.25 92 ALA A O 1
ATOM 690 N 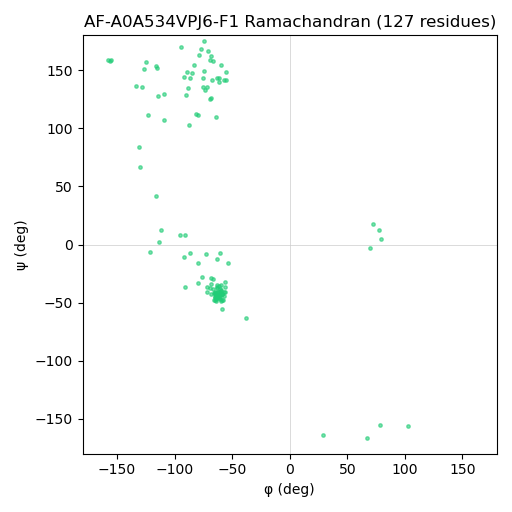N . TYR A 1 93 ? -0.016 -12.791 -9.947 1.00 98.56 93 TYR A N 1
ATOM 691 C CA . TYR A 1 93 ? -0.289 -11.437 -9.463 1.00 98.56 93 TYR A CA 1
ATOM 692 C C . TYR A 1 93 ? -1.539 -11.395 -8.574 1.00 98.56 93 TYR A C 1
ATOM 694 O O . TYR A 1 93 ? -1.455 -11.001 -7.409 1.00 98.56 93 TYR A O 1
ATOM 702 N N . VAL A 1 94 ? -2.679 -11.873 -9.085 1.00 98.69 94 VAL A N 1
ATOM 703 C CA . VAL A 1 94 ? -3.965 -11.847 -8.372 1.00 98.69 94 VAL A CA 1
ATOM 704 C 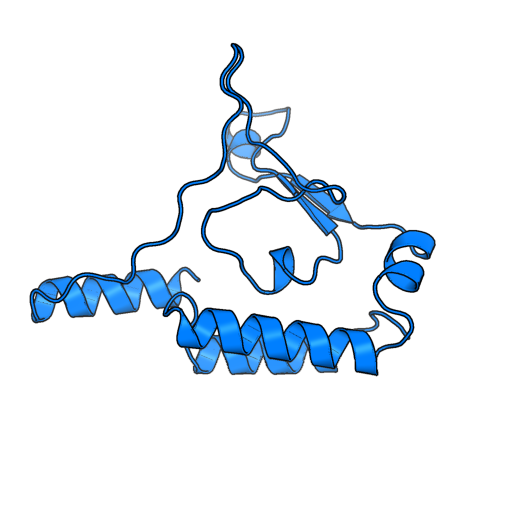C . VAL A 1 94 ? -3.879 -12.616 -7.054 1.00 98.69 94 VAL A C 1
ATOM 706 O O . VAL A 1 94 ? -4.344 -12.123 -6.027 1.00 98.69 94 VAL A O 1
ATOM 709 N N . ALA A 1 95 ? -3.233 -13.786 -7.037 1.00 98.56 95 ALA A N 1
ATOM 710 C CA . ALA A 1 95 ? -3.061 -14.576 -5.819 1.00 98.56 95 ALA A CA 1
ATOM 711 C C . ALA A 1 95 ? -2.214 -13.849 -4.759 1.00 98.56 95 ALA A C 1
ATOM 713 O O . ALA A 1 95 ? -2.567 -13.839 -3.574 1.00 98.56 95 ALA A O 1
ATOM 714 N N . ARG A 1 96 ? -1.109 -13.208 -5.169 1.00 98.62 96 ARG A N 1
ATOM 715 C CA . ARG A 1 96 ? -0.268 -12.411 -4.262 1.00 98.62 96 ARG A CA 1
ATOM 716 C C . ARG A 1 96 ? -1.030 -11.199 -3.729 1.00 98.62 96 ARG A C 1
ATOM 718 O O . ARG A 1 96 ? -1.017 -10.961 -2.520 1.00 98.62 96 ARG A O 1
ATOM 725 N N . TYR A 1 97 ? -1.736 -10.483 -4.600 1.00 98.75 97 TYR A N 1
ATOM 726 C CA . TYR A 1 97 ? -2.513 -9.298 -4.242 1.00 98.75 97 TYR A CA 1
ATOM 727 C C . TYR A 1 97 ? -3.678 -9.632 -3.298 1.00 98.75 97 TYR A C 1
ATOM 729 O O . TYR A 1 97 ? -3.904 -8.940 -2.302 1.00 98.75 97 TYR A O 1
ATOM 737 N N . ASP A 1 98 ? -4.377 -10.744 -3.536 1.00 98.62 98 ASP A N 1
ATOM 738 C CA . ASP A 1 98 ? -5.411 -11.270 -2.643 1.00 98.62 98 ASP A CA 1
ATOM 739 C C . ASP A 1 98 ? -4.850 -11.603 -1.253 1.00 98.62 98 ASP A C 1
ATOM 741 O O . ASP A 1 98 ? -5.429 -11.209 -0.234 1.00 98.62 98 ASP A O 1
ATOM 745 N N . LYS A 1 99 ? -3.692 -12.273 -1.195 1.00 98.75 99 LYS A N 1
ATOM 746 C CA . LYS A 1 99 ? -3.006 -12.579 0.067 1.00 98.75 99 LYS A CA 1
ATOM 747 C C . LYS A 1 99 ? -2.649 -11.303 0.830 1.00 98.75 99 LYS A C 1
ATOM 749 O O . LYS A 1 99 ? -2.970 -11.211 2.015 1.00 98.75 99 LYS A O 1
ATOM 754 N N . ALA A 1 100 ? -2.046 -10.315 0.170 1.00 98.56 100 ALA A N 1
ATOM 755 C CA . ALA A 1 100 ? -1.712 -9.030 0.786 1.00 98.56 100 ALA A CA 1
ATOM 756 C C . ALA A 1 100 ? -2.966 -8.282 1.275 1.00 98.56 100 ALA A C 1
ATOM 758 O O . ALA A 1 100 ? -3.001 -7.773 2.394 1.00 98.56 100 ALA A O 1
ATOM 759 N N . THR A 1 101 ? -4.050 -8.311 0.497 1.00 98.62 101 THR A N 1
ATOM 760 C CA . THR A 1 101 ? -5.336 -7.712 0.884 1.00 98.62 101 THR A CA 1
ATOM 761 C C . THR A 1 101 ? -5.909 -8.367 2.138 1.00 98.62 101 THR A C 1
ATOM 763 O O . THR A 1 101 ? -6.299 -7.676 3.080 1.00 98.62 101 THR A O 1
ATOM 766 N N . ARG A 1 102 ? -5.914 -9.704 2.207 1.00 98.31 102 ARG A N 1
ATOM 767 C CA . ARG A 1 102 ? -6.361 -10.430 3.405 1.00 98.31 102 ARG A CA 1
ATOM 768 C C . ARG A 1 102 ? -5.474 -10.145 4.615 1.00 98.31 102 ARG A C 1
ATOM 770 O O . ARG A 1 102 ? -5.998 -10.040 5.722 1.00 98.31 102 ARG A O 1
ATOM 777 N N . ASN A 1 103 ? -4.162 -10.005 4.422 1.00 97.69 103 ASN A N 1
ATOM 778 C CA . ASN A 1 103 ? -3.241 -9.619 5.491 1.00 97.69 103 ASN A CA 1
ATOM 779 C C . ASN A 1 103 ? -3.599 -8.237 6.059 1.00 97.69 103 ASN A C 1
ATOM 781 O O . ASN A 1 103 ? -3.723 -8.106 7.273 1.00 97.69 103 ASN A O 1
ATOM 785 N N . ALA A 1 104 ? -3.844 -7.243 5.199 1.00 97.69 104 ALA A N 1
ATOM 786 C CA . ALA A 1 104 ? -4.217 -5.893 5.623 1.00 97.69 104 ALA A CA 1
ATOM 787 C C . ALA A 1 104 ? -5.560 -5.855 6.379 1.00 97.69 104 ALA A C 1
ATOM 789 O O . ALA A 1 104 ? -5.693 -5.118 7.356 1.00 97.69 104 ALA A O 1
ATOM 790 N N . VAL A 1 105 ? -6.535 -6.686 5.978 1.00 97.81 105 VAL A N 1
ATOM 791 C CA . VAL A 1 105 ? -7.801 -6.844 6.718 1.00 97.81 105 VAL A CA 1
ATOM 792 C C . VAL A 1 105 ? -7.563 -7.451 8.096 1.00 97.81 105 VAL A C 1
ATOM 794 O O . VAL A 1 105 ? -8.067 -6.926 9.085 1.00 97.81 105 VAL A O 1
ATOM 797 N N . ARG A 1 106 ? -6.778 -8.534 8.190 1.00 97.00 106 ARG A N 1
ATOM 798 C CA . ARG A 1 106 ? -6.475 -9.172 9.484 1.00 97.00 106 ARG A CA 1
ATOM 799 C C . ARG A 1 106 ? -5.698 -8.252 10.422 1.00 97.00 106 ARG A C 1
ATOM 801 O O . ARG A 1 106 ? -5.935 -8.289 11.621 1.00 97.00 106 ARG A O 1
ATOM 808 N N . ALA A 1 107 ? -4.819 -7.414 9.880 1.00 96.12 107 ALA A N 1
ATOM 809 C CA . ALA A 1 107 ? -4.094 -6.403 10.644 1.00 96.12 107 ALA A CA 1
ATOM 810 C C . ALA A 1 107 ? -4.977 -5.210 11.074 1.00 96.12 107 ALA A C 1
ATOM 812 O O . ALA A 1 107 ? -4.528 -4.363 11.840 1.00 96.12 107 ALA A O 1
ATOM 813 N N . GLY A 1 108 ? -6.222 -5.128 10.589 1.00 96.38 108 GLY A N 1
ATOM 814 C CA . GLY A 1 108 ? -7.165 -4.059 10.920 1.00 96.38 108 GLY A CA 1
ATOM 815 C C . GLY A 1 108 ? -6.909 -2.736 10.194 1.00 96.38 108 GLY A C 1
ATOM 816 O O . GLY A 1 108 ? -7.518 -1.728 10.539 1.00 96.38 108 GLY A O 1
ATOM 817 N N . PHE A 1 109 ? -6.047 -2.725 9.173 1.00 97.38 109 PHE A N 1
ATOM 818 C CA . PHE A 1 109 ? -5.760 -1.527 8.376 1.00 97.38 109 PHE A CA 1
ATOM 819 C C . PHE A 1 109 ? -6.662 -1.392 7.144 1.00 97.38 109 PHE A C 1
ATOM 821 O O . PHE A 1 109 ? -6.699 -0.337 6.513 1.00 97.38 109 PHE A O 1
ATOM 828 N N . LEU A 1 110 ? -7.426 -2.432 6.807 1.00 97.62 110 LEU A N 1
ATOM 829 C CA . LEU A 1 110 ? -8.350 -2.441 5.678 1.00 97.62 110 LEU A CA 1
ATOM 830 C C . LEU A 1 110 ? -9.708 -3.023 6.087 1.00 97.62 110 LEU A C 1
ATOM 832 O O . LEU A 1 110 ? -9.764 -4.054 6.756 1.00 97.62 110 LEU A O 1
ATOM 836 N N . LEU A 1 111 ? -10.810 -2.403 5.657 1.00 97.94 111 LEU A N 1
ATOM 837 C CA . LEU A 1 111 ? -12.149 -2.945 5.899 1.00 97.94 111 LEU A CA 1
ATOM 838 C C . LEU A 1 111 ? -12.520 -3.997 4.846 1.00 97.94 111 LEU A C 1
ATOM 840 O O . LEU A 1 111 ? -12.048 -3.965 3.709 1.00 97.94 111 LEU A O 1
ATOM 844 N N . LYS A 1 112 ? -13.416 -4.927 5.203 1.00 98.25 112 LYS A N 1
ATOM 845 C CA . LYS A 1 112 ? -13.903 -5.970 4.280 1.00 98.25 112 LYS A CA 1
ATOM 846 C C . LYS A 1 112 ? -14.539 -5.405 2.990 1.00 98.25 112 LYS A C 1
ATOM 848 O O . LYS A 1 112 ? -14.258 -5.971 1.932 1.00 98.25 112 LYS A O 1
ATOM 853 N N . PRO A 1 113 ? -15.348 -4.322 3.020 1.00 98.38 113 PRO A N 1
ATOM 854 C CA . PRO A 1 113 ? -15.878 -3.714 1.797 1.00 98.38 113 PRO A CA 1
ATOM 855 C C . PRO A 1 113 ? -14.774 -3.176 0.880 1.00 98.38 113 PRO A C 1
ATOM 857 O O . PRO A 1 113 ? -14.765 -3.501 -0.306 1.00 98.38 113 PRO A O 1
ATOM 860 N N . ASP A 1 114 ? -13.786 -2.465 1.435 1.00 98.25 114 ASP A N 1
ATOM 861 C CA . ASP A 1 114 ? -12.636 -1.969 0.668 1.00 98.25 114 ASP A CA 1
ATOM 862 C C . ASP A 1 114 ? -11.844 -3.135 0.051 1.00 98.25 114 ASP A C 1
ATOM 864 O O . ASP A 1 114 ? -11.485 -3.117 -1.126 1.00 98.25 114 ASP A O 1
ATOM 868 N N . ALA A 1 115 ? -11.620 -4.202 0.825 1.00 98.38 115 ALA A N 1
ATOM 869 C CA . ALA A 1 115 ? -10.943 -5.405 0.355 1.00 98.38 115 ALA A CA 1
ATOM 870 C C . ALA A 1 115 ? -11.668 -6.075 -0.821 1.00 98.38 115 ALA A C 1
ATOM 872 O O . ALA A 1 115 ? -11.016 -6.606 -1.717 1.00 98.38 115 ALA A O 1
ATOM 873 N N . LYS A 1 116 ? -13.006 -6.045 -0.861 1.00 98.50 116 LYS A N 1
ATOM 874 C CA . LYS A 1 116 ? -13.783 -6.564 -1.997 1.00 98.50 116 LYS A CA 1
ATOM 875 C C . LYS A 1 116 ? -13.519 -5.753 -3.269 1.00 98.50 116 LYS A C 1
ATOM 877 O O . LYS A 1 116 ? -13.361 -6.357 -4.329 1.00 98.50 116 LYS A O 1
ATOM 882 N N . LEU A 1 117 ? -13.440 -4.425 -3.165 1.00 98.31 117 LEU A N 1
ATOM 883 C CA . LEU A 1 117 ? -13.150 -3.539 -4.298 1.00 98.31 117 LEU A CA 1
ATOM 884 C C . LEU A 1 117 ? -11.733 -3.762 -4.837 1.00 98.31 117 LEU A C 1
ATOM 886 O O . LEU A 1 117 ? -11.568 -4.001 -6.031 1.00 98.31 117 LEU A O 1
ATOM 890 N N . LEU A 1 118 ? -10.733 -3.799 -3.953 1.00 98.19 118 LEU A N 1
ATOM 891 C CA . LEU A 1 118 ? -9.343 -4.097 -4.318 1.00 98.19 118 LEU A CA 1
ATOM 892 C C . LEU A 1 118 ? -9.205 -5.496 -4.950 1.00 98.19 118 LEU A C 1
ATOM 894 O O . LEU A 1 118 ? -8.553 -5.655 -5.979 1.00 98.19 118 LEU A O 1
ATOM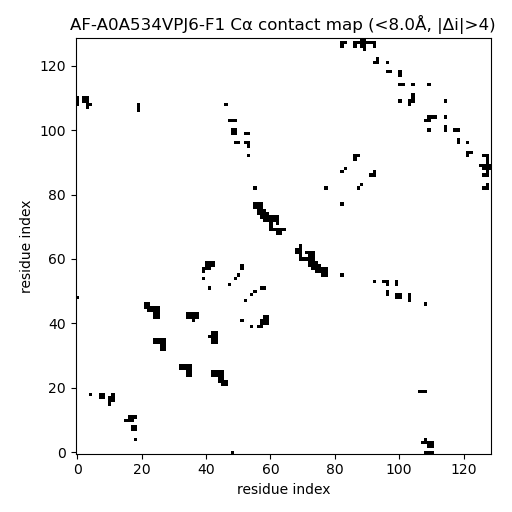 898 N N . ARG A 1 119 ? -9.923 -6.474 -4.374 1.00 98.50 119 ARG A N 1
ATOM 899 C CA . ARG A 1 119 ? -10.242 -7.815 -4.904 1.00 98.50 119 ARG A CA 1
ATOM 900 C C . ARG A 1 119 ? -10.522 -7.809 -6.408 1.00 98.50 119 ARG A C 1
ATOM 902 O O . ARG A 1 119 ? -9.853 -8.440 -7.223 1.00 98.50 119 ARG A O 1
ATOM 909 N N . ARG A 1 120 ? -11.595 -7.087 -6.729 1.00 98.56 120 ARG A N 1
ATOM 910 C CA . ARG A 1 120 ? -12.181 -6.990 -8.067 1.00 98.56 120 ARG A CA 1
ATOM 911 C C . ARG A 1 120 ? -11.273 -6.248 -9.035 1.00 98.56 120 ARG A C 1
ATOM 913 O O . ARG A 1 120 ? -11.109 -6.709 -10.156 1.00 98.56 120 ARG A O 1
ATOM 920 N N . TRP A 1 121 ? -10.665 -5.150 -8.592 1.00 98.25 121 TRP A N 1
ATOM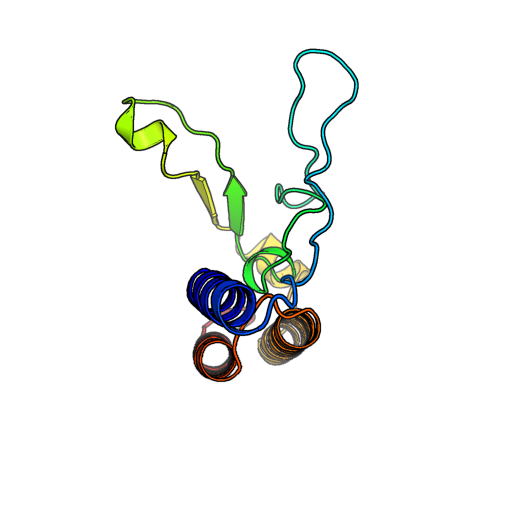 921 C CA . TRP A 1 121 ? -9.722 -4.398 -9.414 1.00 98.25 121 TRP A CA 1
ATOM 922 C C . TRP A 1 121 ? -8.533 -5.265 -9.847 1.00 98.25 121 TRP A C 1
ATOM 924 O O . TRP A 1 121 ? -8.232 -5.327 -11.035 1.00 98.25 121 TRP A O 1
ATOM 934 N N . ALA A 1 122 ? -7.913 -6.002 -8.918 1.00 98.38 122 ALA A N 1
ATOM 935 C CA . ALA A 1 122 ? -6.766 -6.848 -9.242 1.00 98.38 122 ALA A CA 1
ATOM 936 C C . ALA A 1 122 ? -7.124 -7.961 -10.241 1.00 98.38 122 ALA A C 1
ATOM 938 O O . ALA A 1 122 ? -6.359 -8.214 -11.165 1.00 98.38 122 ALA A O 1
ATOM 939 N N . ALA A 1 123 ? -8.295 -8.590 -10.089 1.00 98.31 123 ALA A N 1
ATOM 940 C CA . ALA A 1 123 ? -8.784 -9.610 -11.022 1.00 98.31 123 ALA A CA 1
ATOM 941 C C . ALA A 1 123 ? -9.143 -9.047 -12.413 1.00 98.31 123 ALA A C 1
ATOM 943 O O . ALA A 1 123 ? -9.068 -9.762 -13.408 1.00 98.31 123 ALA A O 1
ATOM 944 N N . GLY A 1 124 ? -9.548 -7.776 -12.487 1.00 98.19 124 GLY A N 1
ATOM 945 C CA . GLY A 1 124 ? -9.875 -7.094 -13.740 1.00 98.19 124 GLY A CA 1
ATOM 946 C C . GLY A 1 124 ? -8.678 -6.451 -14.448 1.00 98.19 124 GLY A C 1
ATOM 947 O O . GLY A 1 124 ? -8.841 -5.962 -15.562 1.00 98.19 124 GLY A O 1
ATOM 948 N N . SER A 1 125 ? -7.495 -6.424 -13.827 1.00 97.12 125 SER A N 1
ATOM 949 C CA . SER A 1 125 ? -6.322 -5.739 -14.378 1.00 97.12 125 SER A CA 1
ATOM 950 C C . SER A 1 125 ? -5.642 -6.532 -15.502 1.00 97.12 125 SER A C 1
ATOM 952 O O . SER A 1 125 ? -5.898 -7.720 -15.709 1.00 97.12 125 SER A O 1
ATOM 954 N N . ASN A 1 126 ? -4.729 -5.876 -16.218 1.00 95.50 126 ASN A N 1
ATOM 955 C CA . ASN A 1 126 ? -3.862 -6.490 -17.226 1.00 95.50 126 ASN A CA 1
ATOM 956 C C . ASN A 1 126 ? -2.480 -6.902 -16.679 1.00 95.50 126 ASN A C 1
ATOM 958 O O . ASN A 1 126 ? -1.606 -7.281 -17.451 1.00 95.50 126 ASN A O 1
ATOM 962 N N . VAL A 1 127 ? -2.258 -6.838 -15.363 1.00 96.00 127 VAL A N 1
ATOM 963 C CA . VAL A 1 127 ? -0.940 -7.122 -14.775 1.00 96.00 127 VAL A CA 1
ATOM 964 C C . VAL A 1 127 ? -0.609 -8.610 -14.909 1.00 96.00 127 VAL A C 1
ATOM 966 O O . VAL A 1 127 ? -1.379 -9.453 -14.446 1.00 96.00 127 VAL A O 1
ATOM 969 N N . GLY A 1 128 ? 0.544 -8.927 -15.504 1.00 92.50 128 GLY A N 1
ATOM 970 C CA . GLY A 1 128 ? 1.009 -10.301 -15.727 1.00 92.50 128 GLY A CA 1
ATOM 971 C C . GLY A 1 128 ? 0.249 -11.060 -16.824 1.00 92.50 128 GLY A C 1
ATOM 972 O O . GLY A 1 128 ? 0.267 -12.291 -16.814 1.00 92.50 128 GLY A O 1
ATOM 973 N N . ARG A 1 129 ? -0.482 -10.361 -17.698 1.00 89.94 129 ARG A N 1
ATOM 974 C CA . ARG A 1 129 ? -1.087 -10.957 -18.897 1.00 89.94 129 ARG A CA 1
ATOM 975 C C . ARG A 1 129 ? -0.109 -11.006 -20.058 1.00 89.94 129 ARG A C 1
ATOM 977 O O . ARG A 1 129 ? 0.798 -10.148 -20.080 1.00 89.94 129 ARG A O 1
#

Foldseek 3Di:
DVVLVVVQVVCCVVPVDHAFDWFDWDWDPDPPTDGDADPQQETPTDQQALCNQLPQWHWACDDDDDPVVSRPTDTGGDDPVVLCVSAVALVSSLVSSLVRLVVCVVSSNDPPVRSVVSNVDSNPDPRRD

Sequence (129 aa):
MLNAAFAALDRWARTGKPPPRAPRLRVAADPPRTITRDARGNALGGIRSPQVDVPIAAFTGEQNGAIICRLLGTTTLFDAATLTSLYPSHRAYVARYDKATRNAVRAGFLLKPDAKLLRRWAAGSNVGR

=== Feature glossary ===
A reading guide for the features in this record.

Start from the sequence.

  · Sequence gives the chain of amino acids in standard one-letter code (A=alanine, C=cysteine, …, Y=tyrosine), read N→C. It is the only feature that is directly encoded by the gene; all structural features are derived from the folded form of this sequence.

Fold it, and you get atomic coordinates and the backbone conformation that goes with them.

  · The mmCIF table is the protein's shape written out atom by atom. For each backbone N, Cα, C, and carbonyl O, it records an (x, y, z) coordinate triple in Å plus the residue type, chain letter, and residue number.

  · Backbone dihedral angles. Every residue except chain termini has a φ (preceding-C → N → Cα → C) and a ψ (N → Cα → C → next-N). They are reported in degrees following the IUPAC sign convention. Secondary structure is essentially a statement about which (φ, ψ) basin each residue occupies.

  · DSSP 8-state secondary structure assigns each residue one of H (α-helix), G (3₁₀-helix), I (π-helix), E (extended β-strand), B (isolated β-bridge), T (hydrogen-bonded turn), S (bend), or '-' (coil). The assignment is computed from backbone hydrogen-bond geometry via the Kabsch–Sander algorithm.

  · P-SEA three-state annotation labels each residue as helix, strand, or coil based purely on the geometry of the Cα trace. It serves as a fallback when the full backbone (and thus DSSP) is unavailable.

Summarize the fold with a 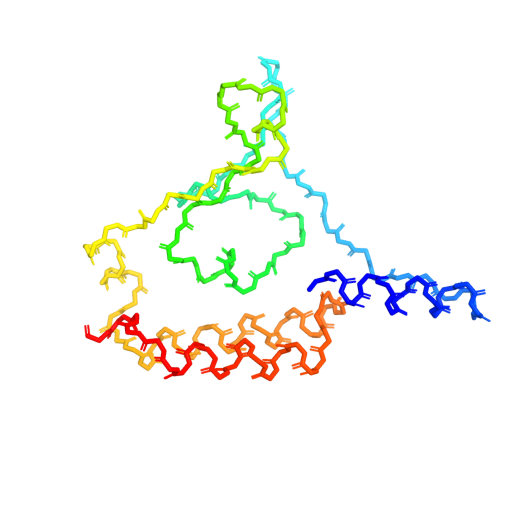handful of shape descriptors and a per-residue structural alphabet.

  · Radius of gyration (Rg) is the root-mean-square distance of Cα atoms from their centroid — a single number for overall size and compactness. A globular domain of N residues has Rg ≈ 2.2·N^0.38 Å; an extended or disordered chain has a much larger Rg. The Cα contact count is the number of residue pairs whose Cα atoms are within 8 Å and are more than four positions apart in sequence — a standard proxy for tertiary packing density. The bounding box is the smallest axis-aligned box enclosing all Cα atoms.

  · Foldseek's 3Di representation compresses backbone geometry into a per-residue letter drawn from a learned twenty-state alphabet. It captures the tertiary interaction pattern around each residue — which residues are packed against it in space, regardless of where they are in sequence.

  · Accessible surface area quantifies burial. A residue with SASA near zero is packed into the hydrophobic core; one with SASA >100 Å² sits on the surface. Computed here via the Shrake–Rupley numerical algorithm with a 1.4 Å probe.

Ask how reliable the model is.

  · For AlphaFold models, the B-factor field carries pLDDT — the model's own estimate of local accuracy on a 0–100 scale. Regions with pLDDT<50 should be treated as essentially unmodeled; they often correspond to intrinsically disordered segments.

  · For experimental (PDB) structures, the B-factor (temperature factor) quantifies the positional spread of each atom in the crystal — a combination of thermal vibration and static disorder — in units of Å². High B-factors mark flexible loops or poorly resolved regions; low B-factors mark the rigid, well-ordered core.

  · PAE(i, j) answers: if I align the predicted and true structures on residue i, how far off (in Å) do I expect residue j to be? A block-diagonal PAE matrix with low values on the blocks and high values off-diagonal is the signature of a multi-domain protein with confidently predicted domains but uncertain inter-domain orientation.

Place it in context: what it resembles, what it is annotated as, and how it looks.

  · Structural nearest neighbors (via Foldseek easy-search vs the PDB). Reported per hit: target PDB id, E-value, and alignment TM-score. A TM-score above ~0.5 is the conventional threshold for 'same fold'.

  · Functional annotations link the protein to curated databases. InterPro entries identify conserved domains and families by matching the sequence against member-database signatures (Pfam, PROSITE, CDD, …). Gene Ontology (GO) terms describe molecular function, biological process, and cellular component in a controlled vocabulary. CATH places the structure in a hierarchical fold classification (Class/Architecture/Topology/Homologous-superfamily). The organism is the source species.

  · Plot images: a contact map (which residues are close in 3D, as an N×N binary image), a Ramachandran scatter (backbone torsion angles, revealing secondary-structure composition at a glance), and — for AlphaFold structures — a PAE heatmap (pairwise prediction confidence).

  · Structure images are PyMOL renders from six orthogonal camera directions. Cartoon representation draws helices as coils and strands as arrows; sticks shows the backbone as bonds; surface shows the solvent-excluded envelope. Rainbow coloring maps sequence position to hue (blue→red, N→C); chain coloring assigns a distinct color per polypeptide.